Protein AF-A0A920UWP8-F1 (afdb_monomer_lite)

Foldseek 3Di:
DEEQAPCVQVVCCVVDPDHGDDCYYHLAARLVLLVVVVVVVQVVQVVVVHDLAQEEDEDEEQQQSPRSNLSNLVVSLVHYAYEYEYAYDPVRGHDPVSVVSCVVSVYHYHYYPDPCVSVVVPPPDD

Radius of gyration: 16.33 Å; chains: 1; bounding box: 40×37×39 Å

Secondary structure (DSSP, 8-state):
--BSSTTHHHHHHHH-SS----S-BTTB--HHHHHHHHHHHHHHHHTTT--STT-EEEEES-TTT-HHHHHHHHHHTTSSS-EEEEE--GGGPPPHHHHHHHHHTT-EEEEES-HHHHHHTTSS--

Sequence (126 aa):
MRHPQIGSVAEFAKASRVPVINGGDGPNEHPSQALLDLYTIKKELTSKSKEIDGMHIAMVGDLKHGRTVHSLSQLLLLYEDIQFTLISPAELKMPIDIVGKLKDAGHAVFETEDMEAGLSDKTRFI

Structure (mmCIF, N/CA/C/O backbone):
data_AF-A0A920UWP8-F1
#
_entry.id   AF-A0A920UWP8-F1
#
loop_
_atom_site.group_PDB
_atom_site.id
_atom_site.type_symbol
_atom_site.label_atom_id
_atom_site.label_alt_id
_atom_site.label_comp_id
_atom_site.label_asym_id
_atom_site.label_entity_id
_atom_site.label_seq_id
_atom_site.pdbx_PDB_ins_code
_atom_site.Cartn_x
_atom_site.Cartn_y
_atom_site.Cartn_z
_atom_site.occupancy
_atom_site.B_iso_or_equiv
_atom_site.auth_seq_id
_atom_site.auth_comp_id
_atom_site.auth_asym_id
_atom_site.auth_atom_id
_atom_site.pdbx_PDB_model_num
ATOM 1 N N . MET A 1 1 ? 21.455 -7.642 -5.062 1.00 47.97 1 MET A N 1
ATOM 2 C CA . MET A 1 1 ? 21.936 -7.348 -6.432 1.00 47.97 1 MET A CA 1
ATOM 3 C C . MET A 1 1 ? 21.105 -6.210 -6.996 1.00 47.97 1 MET A C 1
ATOM 5 O O . MET A 1 1 ? 19.904 -6.207 -6.760 1.00 47.97 1 MET A O 1
ATOM 9 N N . ARG A 1 2 ? 21.734 -5.247 -7.678 1.00 57.47 2 ARG A N 1
ATOM 10 C CA . ARG A 1 2 ? 21.047 -4.149 -8.367 1.00 57.47 2 ARG A CA 1
ATOM 11 C C . ARG A 1 2 ? 21.523 -4.131 -9.812 1.00 57.47 2 ARG A C 1
ATOM 13 O O . ARG A 1 2 ? 22.731 -4.081 -10.032 1.00 57.47 2 ARG A O 1
ATOM 20 N N . HIS A 1 3 ? 20.610 -4.229 -10.771 1.00 60.31 3 HIS A N 1
ATOM 21 C CA . HIS A 1 3 ? 20.974 -4.323 -12.186 1.00 60.31 3 HIS A CA 1
ATOM 22 C C . HIS A 1 3 ? 19.958 -3.573 -13.062 1.00 60.31 3 HIS A C 1
ATOM 24 O O . HIS A 1 3 ? 18.762 -3.679 -12.819 1.00 60.31 3 HIS A O 1
ATOM 30 N N . PRO A 1 4 ? 20.382 -2.784 -14.063 1.00 54.09 4 PRO A N 1
ATOM 31 C CA . PRO A 1 4 ? 19.465 -1.936 -14.833 1.00 54.09 4 PRO A CA 1
ATOM 32 C C . PRO A 1 4 ? 18.516 -2.716 -15.756 1.00 54.09 4 PRO A C 1
ATOM 34 O O . PRO A 1 4 ? 17.474 -2.193 -16.146 1.00 54.09 4 PRO A O 1
ATOM 37 N N . GLN A 1 5 ? 18.860 -3.951 -16.114 1.00 61.47 5 GLN A N 1
ATOM 38 C CA . GLN A 1 5 ? 18.073 -4.779 -17.025 1.00 61.47 5 GLN A CA 1
ATOM 39 C C . GLN A 1 5 ? 16.961 -5.529 -16.271 1.00 61.47 5 GLN A C 1
ATOM 41 O O . GLN A 1 5 ? 17.204 -6.173 -15.248 1.00 61.47 5 GLN A O 1
ATOM 46 N N . ILE A 1 6 ? 15.739 -5.450 -16.795 1.00 61.16 6 ILE A N 1
ATOM 47 C CA . ILE A 1 6 ? 14.538 -6.072 -16.220 1.00 61.16 6 ILE A CA 1
ATOM 48 C C . ILE A 1 6 ? 14.720 -7.589 -16.130 1.00 61.16 6 ILE A C 1
ATOM 50 O O . ILE A 1 6 ? 15.113 -8.216 -17.111 1.00 61.16 6 ILE A O 1
ATOM 54 N N . GLY A 1 7 ? 14.414 -8.176 -14.971 1.00 63.06 7 GLY A N 1
ATOM 55 C CA . GLY A 1 7 ? 14.444 -9.627 -14.764 1.00 63.06 7 GLY A CA 1
ATOM 56 C C . GLY A 1 7 ? 15.843 -10.205 -14.553 1.00 63.06 7 GLY A C 1
ATOM 57 O O . GLY A 1 7 ? 15.971 -11.407 -14.320 1.00 63.06 7 GLY A O 1
ATOM 58 N N . SER A 1 8 ? 16.885 -9.367 -14.573 1.00 63.25 8 SER A N 1
ATOM 59 C CA . SER A 1 8 ? 18.271 -9.816 -14.398 1.00 63.25 8 SER A CA 1
ATOM 60 C C . SER A 1 8 ? 18.495 -10.425 -13.025 1.00 63.25 8 SER A C 1
ATOM 62 O O . SER A 1 8 ? 19.288 -11.351 -12.883 1.00 63.25 8 SER A O 1
ATOM 64 N N . VAL A 1 9 ? 17.815 -9.911 -11.995 1.00 60.12 9 VAL A N 1
ATOM 65 C CA . VAL A 1 9 ? 17.988 -10.449 -10.645 1.00 60.12 9 VAL A CA 1
ATOM 66 C C . VAL A 1 9 ? 17.273 -11.787 -10.512 1.00 60.12 9 VAL A C 1
ATOM 68 O O . VAL A 1 9 ? 17.818 -12.692 -9.887 1.00 60.12 9 VAL A O 1
ATOM 71 N N . ALA A 1 10 ? 16.111 -11.956 -11.148 1.00 63.25 10 ALA A N 1
ATOM 72 C CA . ALA A 1 10 ? 15.412 -13.238 -11.189 1.00 63.25 10 ALA A CA 1
ATOM 73 C C . ALA A 1 10 ? 16.193 -14.298 -11.987 1.00 63.25 10 ALA A C 1
ATOM 75 O O . ALA A 1 10 ? 16.282 -15.451 -11.567 1.00 63.25 10 ALA A O 1
ATOM 76 N N . GLU A 1 11 ? 16.792 -13.917 -13.115 1.00 69.81 11 GLU A N 1
ATOM 77 C CA . GLU A 1 11 ? 17.657 -14.791 -13.912 1.00 69.81 11 GLU A CA 1
ATOM 78 C C . GLU A 1 11 ? 18.919 -15.189 -13.135 1.00 69.81 11 GLU A C 1
ATOM 80 O O . GLU A 1 11 ? 19.244 -16.373 -13.027 1.00 69.81 11 GLU A O 1
ATOM 85 N N . PHE A 1 12 ? 19.575 -14.219 -12.496 1.00 64.12 12 PHE A N 1
ATOM 86 C CA . PHE A 1 12 ? 20.747 -14.468 -11.665 1.00 64.12 12 PHE A CA 1
ATOM 87 C C . PHE A 1 12 ? 20.416 -15.330 -10.438 1.00 64.12 12 PHE A C 1
ATOM 89 O O . PHE A 1 12 ? 21.189 -16.218 -10.082 1.00 64.12 12 PHE A O 1
ATOM 96 N N . ALA A 1 13 ? 19.248 -15.137 -9.819 1.00 59.31 13 ALA A N 1
ATOM 97 C CA . ALA A 1 13 ? 18.781 -15.960 -8.705 1.00 59.31 13 ALA A CA 1
ATOM 98 C C . ALA A 1 13 ? 18.589 -17.433 -9.099 1.00 59.31 13 ALA A C 1
ATOM 100 O O . ALA A 1 13 ? 18.897 -18.310 -8.297 1.00 59.31 13 ALA A O 1
ATOM 101 N N . LYS A 1 14 ? 18.150 -17.722 -10.333 1.00 73.31 14 LYS A N 1
ATOM 102 C CA . LYS A 1 14 ? 18.005 -19.104 -10.831 1.00 73.31 14 LYS A CA 1
ATOM 103 C C . LYS A 1 14 ? 19.345 -19.819 -11.014 1.00 73.31 14 LYS A C 1
ATOM 105 O O . LYS A 1 14 ? 19.405 -21.036 -10.866 1.00 73.31 14 LYS A O 1
ATOM 110 N N . ALA A 1 15 ? 20.401 -19.081 -11.351 1.00 70.31 15 ALA A N 1
ATOM 111 C CA . ALA A 1 15 ? 21.738 -19.631 -11.576 1.00 70.31 15 ALA A CA 1
ATOM 112 C C . ALA A 1 15 ? 22.645 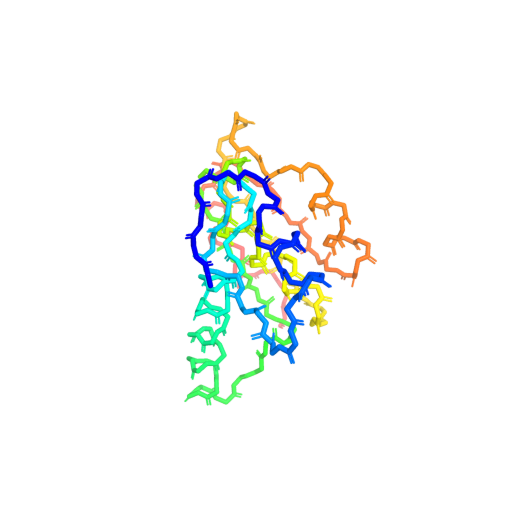-19.576 -10.329 1.00 70.31 15 ALA A C 1
ATOM 114 O O . ALA A 1 15 ? 23.705 -20.207 -10.302 1.00 70.31 15 ALA A O 1
ATOM 115 N N . SER A 1 16 ? 22.254 -18.823 -9.297 1.00 56.03 16 SER A N 1
ATOM 116 C CA . SER A 1 16 ? 23.056 -18.605 -8.095 1.00 56.03 16 SER A CA 1
ATOM 117 C C . SER A 1 16 ? 22.939 -19.762 -7.103 1.00 56.03 16 SER A C 1
ATOM 119 O O . SER A 1 16 ? 21.853 -20.227 -6.771 1.00 56.03 16 SER A O 1
ATOM 121 N N . ARG A 1 17 ? 24.083 -20.186 -6.556 1.00 55.75 17 ARG A N 1
ATOM 122 C CA . ARG A 1 17 ? 24.166 -21.178 -5.467 1.00 55.75 17 ARG A CA 1
ATOM 123 C C . ARG A 1 17 ? 24.000 -20.566 -4.071 1.00 55.75 17 ARG A C 1
ATOM 125 O O . ARG A 1 17 ? 24.005 -21.296 -3.086 1.00 55.75 17 ARG A O 1
ATOM 132 N N . VAL A 1 18 ? 23.894 -19.239 -3.981 1.00 42.16 18 VAL A N 1
ATOM 133 C CA . VAL A 1 18 ? 23.706 -18.485 -2.732 1.00 42.16 18 VAL A CA 1
ATOM 134 C C . VAL A 1 18 ? 22.428 -17.639 -2.802 1.00 42.16 18 VAL A C 1
ATOM 136 O O . VAL A 1 18 ? 22.081 -17.193 -3.901 1.00 42.16 18 VAL A O 1
ATOM 139 N N . PRO A 1 19 ? 21.731 -17.390 -1.673 1.00 39.47 19 PRO A N 1
ATOM 140 C CA . PRO A 1 19 ? 20.519 -16.572 -1.655 1.00 39.47 19 PRO A CA 1
ATOM 141 C C . PRO A 1 19 ? 20.762 -15.185 -2.260 1.00 39.47 19 PRO A C 1
ATOM 143 O O . PRO A 1 19 ? 21.660 -14.456 -1.835 1.00 39.47 19 PRO A O 1
ATOM 146 N N . VAL A 1 20 ? 19.957 -14.816 -3.257 1.00 48.34 20 VAL A N 1
ATOM 147 C CA . VAL A 1 20 ? 20.048 -13.521 -3.941 1.00 48.34 20 VAL A CA 1
ATOM 148 C C . VAL A 1 20 ? 18.920 -12.628 -3.449 1.00 48.34 20 VAL A C 1
ATOM 150 O O . VAL A 1 20 ? 17.751 -12.893 -3.706 1.00 48.34 20 VAL A O 1
ATOM 153 N N . ILE A 1 21 ? 19.274 -11.542 -2.763 1.00 50.09 21 ILE A N 1
ATOM 154 C CA . ILE A 1 21 ? 18.317 -10.501 -2.376 1.00 50.09 21 ILE A CA 1
ATOM 155 C C . ILE A 1 21 ? 18.272 -9.445 -3.483 1.00 50.09 21 ILE A C 1
ATOM 157 O O . ILE A 1 21 ? 19.310 -8.886 -3.869 1.00 50.09 21 ILE A O 1
ATOM 161 N N . ASN A 1 22 ? 17.074 -9.171 -4.000 1.00 55.81 22 ASN A N 1
ATOM 162 C CA . ASN A 1 22 ? 16.853 -8.129 -4.996 1.00 55.81 22 ASN A CA 1
ATOM 163 C C . ASN A 1 22 ? 16.880 -6.738 -4.343 1.00 55.81 22 ASN A C 1
ATOM 165 O O . ASN A 1 22 ? 16.069 -6.438 -3.471 1.00 55.81 22 ASN A O 1
ATOM 169 N N . GLY A 1 23 ? 17.836 -5.907 -4.763 1.00 51.38 23 GLY A N 1
ATOM 170 C CA . GLY A 1 23 ? 17.966 -4.502 -4.358 1.00 51.38 23 GLY A CA 1
ATOM 171 C C . GLY A 1 23 ? 17.456 -3.518 -5.419 1.00 51.38 23 GLY A C 1
ATOM 172 O O . GLY A 1 23 ? 17.781 -2.334 -5.343 1.00 51.38 23 GLY A O 1
ATOM 173 N N . GLY A 1 24 ? 16.730 -4.020 -6.425 1.00 51.72 24 GLY A N 1
ATOM 174 C CA . GLY A 1 24 ? 16.131 -3.310 -7.557 1.00 51.72 24 GLY A CA 1
ATOM 175 C C . GLY A 1 24 ? 16.682 -3.794 -8.906 1.00 51.72 24 GLY A C 1
ATOM 176 O O . GLY A 1 24 ? 17.886 -3.661 -9.159 1.00 51.72 24 GLY A O 1
ATOM 177 N N . ASP A 1 25 ? 15.818 -4.302 -9.794 1.00 53.22 25 ASP A N 1
ATOM 178 C CA . ASP A 1 25 ? 16.167 -4.614 -11.185 1.00 53.22 25 ASP A CA 1
ATOM 179 C C . ASP A 1 25 ? 15.248 -3.970 -12.231 1.00 53.22 25 ASP A C 1
ATOM 181 O O . ASP A 1 25 ? 14.131 -4.399 -12.514 1.00 53.22 25 ASP A O 1
ATOM 185 N N . GLY A 1 26 ? 15.760 -2.909 -12.860 1.00 53.03 26 GLY A N 1
ATOM 186 C CA . GLY A 1 26 ? 15.001 -2.119 -13.828 1.00 53.03 26 GLY A CA 1
ATOM 187 C C . GLY A 1 26 ? 13.737 -1.469 -13.225 1.00 53.03 26 GLY A C 1
ATOM 188 O O . GLY A 1 26 ? 13.700 -1.155 -12.035 1.00 53.03 26 GLY A O 1
ATOM 189 N N . PRO A 1 27 ? 12.696 -1.194 -14.035 1.00 49.88 27 PRO A N 1
ATOM 190 C CA . PRO A 1 27 ? 11.405 -0.689 -13.564 1.00 49.88 27 PRO A CA 1
ATOM 191 C C . PRO A 1 27 ? 10.562 -1.664 -12.726 1.00 49.88 27 PRO A C 1
ATOM 193 O O . PRO A 1 27 ? 9.551 -1.215 -12.188 1.00 49.88 27 PRO A O 1
ATOM 196 N N . ASN A 1 28 ? 10.951 -2.935 -12.589 1.00 51.00 28 ASN A N 1
ATOM 197 C CA . ASN A 1 28 ? 10.193 -3.929 -11.831 1.00 51.00 28 ASN A CA 1
ATOM 198 C C . ASN A 1 28 ? 10.681 -3.995 -10.379 1.00 51.00 28 ASN A C 1
ATOM 200 O O . ASN A 1 28 ? 11.849 -4.256 -10.143 1.00 51.00 28 ASN A O 1
ATOM 204 N N . GLU A 1 29 ? 9.746 -3.737 -9.457 1.00 53.03 29 GLU A N 1
ATOM 205 C CA . GLU A 1 29 ? 9.778 -3.911 -7.994 1.00 53.03 29 GLU A CA 1
ATOM 206 C C . GLU A 1 29 ? 11.010 -3.404 -7.204 1.00 53.03 29 GLU A C 1
ATOM 208 O O . GLU A 1 29 ? 12.173 -3.584 -7.552 1.00 53.03 29 GLU A O 1
ATOM 213 N N . HIS A 1 30 ? 10.754 -2.810 -6.031 1.00 55.69 30 HIS A N 1
ATOM 214 C CA . HIS A 1 30 ? 11.794 -2.491 -5.039 1.00 55.69 30 HIS A CA 1
ATOM 215 C C . HIS A 1 30 ? 11.552 -3.275 -3.737 1.00 55.69 30 HIS A C 1
ATOM 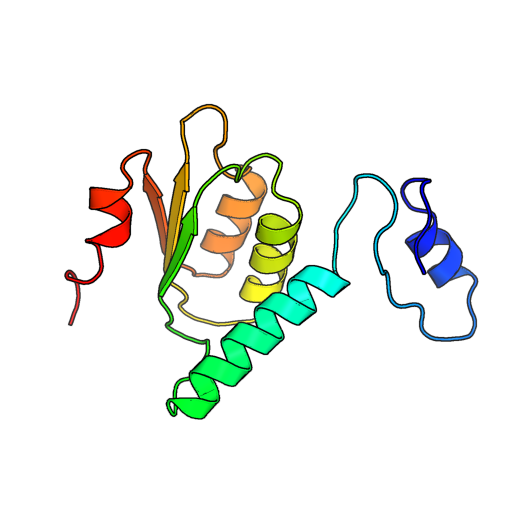217 O O . HIS A 1 30 ? 11.164 -2.679 -2.726 1.00 55.69 30 HIS A O 1
ATOM 223 N N . PRO A 1 31 ? 11.815 -4.600 -3.711 1.00 58.62 31 PRO A N 1
ATOM 224 C CA . PRO A 1 31 ? 11.525 -5.434 -2.545 1.00 58.62 31 PRO A CA 1
ATOM 225 C C . PRO A 1 31 ? 12.268 -4.973 -1.288 1.00 58.62 31 PRO A C 1
ATOM 227 O O . PRO A 1 31 ? 11.702 -4.952 -0.200 1.00 58.62 31 PRO A O 1
ATOM 230 N N . SER A 1 32 ? 13.525 -4.532 -1.422 1.00 60.38 32 SER A N 1
ATOM 231 C CA . SER A 1 32 ? 14.334 -4.093 -0.278 1.00 60.38 32 SER A CA 1
ATOM 232 C C . SER A 1 32 ? 13.841 -2.795 0.367 1.00 60.38 32 SER A C 1
ATOM 234 O O . SER A 1 32 ? 13.996 -2.629 1.573 1.00 60.38 32 SER A O 1
ATOM 236 N N . GLN A 1 33 ? 13.254 -1.879 -0.413 1.00 69.38 33 GLN A N 1
ATOM 237 C CA . GLN A 1 33 ? 12.726 -0.621 0.123 1.00 69.38 33 GLN A CA 1
ATOM 238 C C . GLN A 1 33 ? 11.407 -0.864 0.860 1.00 69.38 33 GLN A C 1
ATOM 240 O O . GLN A 1 33 ? 11.234 -0.374 1.969 1.00 69.38 33 GLN A O 1
ATOM 245 N N . ALA A 1 34 ? 10.534 -1.711 0.308 1.00 66.44 34 ALA A N 1
ATOM 246 C CA . ALA A 1 34 ? 9.296 -2.091 0.982 1.00 66.44 34 ALA A CA 1
ATOM 247 C C . ALA A 1 34 ? 9.551 -2.855 2.293 1.00 66.44 34 ALA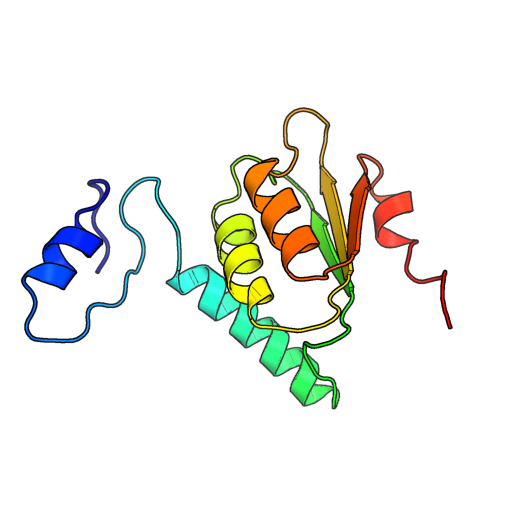 A C 1
ATOM 249 O O . ALA A 1 34 ? 8.836 -2.657 3.271 1.00 66.44 34 ALA A O 1
ATOM 250 N N . LEU A 1 35 ? 10.612 -3.669 2.356 1.00 69.06 35 LEU A N 1
ATOM 251 C CA . LEU A 1 35 ? 11.042 -4.312 3.602 1.00 69.06 35 LEU A CA 1
ATOM 252 C C . LEU A 1 35 ? 11.523 -3.302 4.655 1.00 69.06 35 LEU A C 1
ATOM 254 O O . LEU A 1 35 ? 11.251 -3.495 5.839 1.00 69.06 35 LEU A O 1
ATOM 258 N N . LEU A 1 36 ? 12.217 -2.230 4.253 1.00 75.25 36 LEU A N 1
ATOM 259 C CA . LEU A 1 36 ? 12.619 -1.158 5.171 1.00 75.25 36 LEU A CA 1
ATOM 260 C C . LEU A 1 36 ? 11.406 -0.379 5.694 1.00 75.25 36 LEU A C 1
ATOM 262 O O . LEU A 1 36 ? 11.338 -0.080 6.889 1.00 75.25 36 LEU A O 1
ATOM 266 N N . ASP A 1 37 ? 10.447 -0.079 4.821 1.00 71.19 37 ASP A N 1
ATOM 267 C CA . ASP A 1 37 ? 9.218 0.622 5.192 1.00 71.19 37 ASP A CA 1
ATOM 268 C C . ASP A 1 37 ? 8.401 -0.230 6.179 1.00 71.19 37 ASP A C 1
ATOM 270 O O . ASP A 1 37 ? 8.039 0.243 7.258 1.00 71.19 37 ASP A O 1
ATOM 274 N N . LEU A 1 38 ? 8.225 -1.524 5.884 1.00 72.75 38 LEU A N 1
ATOM 275 C CA . LEU A 1 38 ? 7.560 -2.475 6.776 1.00 72.75 38 LEU A CA 1
ATOM 276 C C . LEU A 1 38 ? 8.293 -2.621 8.115 1.00 72.75 38 LEU A C 1
ATOM 278 O O . LEU A 1 38 ? 7.659 -2.638 9.168 1.00 72.75 38 LEU A O 1
ATOM 282 N N . TYR A 1 39 ? 9.626 -2.697 8.100 1.00 72.75 39 TYR A N 1
ATOM 283 C CA . TYR A 1 39 ? 10.427 -2.747 9.323 1.00 72.75 39 TYR A CA 1
ATOM 284 C C . TYR A 1 39 ? 10.231 -1.493 10.181 1.00 72.75 39 TYR A C 1
ATOM 286 O O . TYR A 1 39 ? 10.108 -1.592 11.401 1.00 72.75 39 TYR A O 1
ATOM 294 N N . THR A 1 40 ? 10.174 -0.321 9.549 1.00 76.69 40 THR A N 1
ATOM 295 C CA . THR A 1 40 ? 9.972 0.957 10.240 1.00 76.69 40 THR A CA 1
ATOM 296 C C . THR A 1 40 ? 8.585 1.012 10.871 1.00 76.69 40 THR A C 1
ATOM 298 O O . THR A 1 40 ? 8.475 1.300 12.061 1.00 76.69 40 THR A O 1
ATOM 301 N N . ILE A 1 41 ? 7.545 0.639 10.117 1.00 74.88 41 ILE A N 1
ATOM 302 C CA . ILE A 1 41 ? 6.168 0.517 10.615 1.00 74.88 41 ILE A CA 1
ATOM 303 C C . ILE A 1 41 ? 6.123 -0.444 11.808 1.00 74.88 41 ILE A C 1
ATOM 305 O O . ILE A 1 41 ? 5.670 -0.067 12.887 1.00 74.88 41 ILE A O 1
ATOM 309 N N . LYS A 1 42 ? 6.675 -1.654 11.660 1.00 71.00 42 LYS A N 1
ATOM 310 C CA . LYS A 1 42 ? 6.707 -2.662 12.725 1.00 71.00 42 LYS A CA 1
ATOM 311 C C . LYS A 1 42 ? 7.397 -2.139 13.982 1.00 71.00 42 LYS A C 1
ATOM 313 O O . LYS A 1 42 ? 6.857 -2.261 15.074 1.00 71.00 42 LYS A O 1
ATOM 318 N N . LYS A 1 43 ? 8.569 -1.518 13.837 1.00 72.31 43 LYS A N 1
ATOM 319 C CA . LYS A 1 43 ? 9.351 -0.983 14.958 1.00 72.31 43 LYS A CA 1
ATOM 320 C C . LYS A 1 43 ? 8.603 0.122 15.712 1.00 72.31 43 LYS A C 1
ATOM 322 O O . LYS A 1 43 ? 8.603 0.120 16.943 1.00 72.31 43 LYS A O 1
ATOM 327 N N . GLU A 1 44 ? 7.963 1.040 14.991 1.00 73.81 44 GLU A N 1
ATOM 328 C CA . GLU A 1 44 ? 7.172 2.133 15.573 1.00 73.81 44 GLU A CA 1
ATOM 329 C C . GLU A 1 44 ? 5.878 1.655 16.246 1.00 73.81 44 GLU A C 1
ATOM 331 O O . GLU A 1 44 ? 5.376 2.304 17.163 1.00 73.81 44 GLU A O 1
ATOM 336 N N . LEU A 1 45 ? 5.322 0.523 15.814 1.00 73.12 45 LEU A N 1
ATOM 337 C CA . LEU A 1 45 ? 4.152 -0.085 16.448 1.00 73.12 45 LEU A CA 1
ATOM 338 C C . LEU A 1 45 ? 4.532 -0.888 17.682 1.00 73.12 45 LEU A C 1
ATOM 340 O O . LEU A 1 45 ? 3.913 -0.717 18.730 1.00 73.12 45 LEU A O 1
ATOM 344 N N . THR A 1 46 ? 5.602 -1.681 17.605 1.00 70.50 46 THR A N 1
ATOM 345 C CA . THR A 1 46 ? 6.125 -2.419 18.758 1.00 70.50 46 THR A CA 1
ATOM 346 C C . THR A 1 46 ? 6.514 -1.464 19.889 1.00 70.50 46 THR A C 1
ATOM 348 O O . THR A 1 46 ? 6.202 -1.737 21.046 1.00 70.50 46 THR A O 1
ATOM 351 N N . SER A 1 47 ? 7.104 -0.298 19.584 1.00 70.94 47 SER A N 1
ATOM 352 C CA . SER A 1 47 ? 7.402 0.726 20.603 1.00 70.94 47 SER A CA 1
ATOM 353 C C . SER A 1 47 ? 6.147 1.293 21.286 1.00 70.94 47 SER A C 1
ATOM 355 O O . SER A 1 47 ? 6.233 1.824 22.392 1.00 70.94 47 SER A O 1
ATOM 357 N N . LYS A 1 48 ? 4.974 1.133 20.662 1.00 72.88 48 LYS A N 1
ATOM 358 C CA . LYS A 1 48 ? 3.654 1.551 21.155 1.00 72.88 48 LYS A CA 1
ATOM 359 C C . LYS A 1 48 ? 2.779 0.374 21.607 1.00 72.88 48 LYS A C 1
ATOM 361 O O . LYS A 1 48 ? 1.596 0.586 21.855 1.00 72.88 48 LYS A O 1
ATOM 366 N N . SER A 1 49 ? 3.341 -0.836 21.731 1.00 79.31 49 SER A N 1
ATOM 367 C CA . SER A 1 49 ? 2.610 -2.077 22.056 1.00 79.31 49 SER A CA 1
ATOM 368 C C . SER A 1 49 ? 1.417 -2.348 21.125 1.00 79.31 49 SER A C 1
ATOM 370 O O . SER A 1 49 ? 0.357 -2.778 21.572 1.00 79.31 49 SER A O 1
ATOM 372 N N . LYS A 1 50 ? 1.581 -2.045 19.833 1.00 75.12 50 LYS A N 1
ATOM 373 C CA . LYS A 1 50 ? 0.605 -2.311 18.771 1.00 75.12 50 LYS A CA 1
ATOM 374 C C . LYS A 1 50 ? 1.153 -3.336 17.781 1.00 75.12 50 LYS A C 1
ATOM 376 O O . LYS A 1 50 ? 2.364 -3.408 17.572 1.00 75.12 50 LYS A O 1
ATOM 381 N N . GLU A 1 51 ? 0.241 -4.066 17.151 1.00 80.31 51 GLU A N 1
ATOM 382 C CA . GLU A 1 51 ? 0.521 -4.991 16.052 1.00 80.31 51 GLU A CA 1
ATOM 383 C C . GLU A 1 51 ? 0.201 -4.344 14.698 1.00 80.31 51 GLU A C 1
ATOM 385 O O . GLU A 1 51 ? -0.348 -3.240 14.636 1.00 80.31 51 GLU A O 1
ATOM 390 N N . ILE A 1 52 ? 0.601 -5.014 13.615 1.00 80.25 52 ILE A N 1
ATOM 391 C CA . ILE A 1 52 ? 0.288 -4.568 12.251 1.00 80.25 52 ILE A CA 1
ATOM 392 C C . ILE A 1 52 ? -1.139 -4.960 11.854 1.00 80.25 52 ILE A C 1
ATOM 394 O O . ILE A 1 52 ? -1.794 -4.201 11.141 1.00 80.25 52 ILE A O 1
ATOM 398 N N . ASP A 1 53 ? -1.619 -6.109 12.329 1.00 85.44 53 ASP A N 1
ATOM 399 C CA . ASP A 1 53 ? -2.983 -6.567 12.072 1.00 85.44 53 ASP A CA 1
ATOM 400 C C . ASP A 1 53 ? -4.007 -5.564 12.619 1.00 85.44 53 ASP A C 1
ATOM 402 O O . ASP A 1 53 ? -3.811 -4.952 13.675 1.00 85.44 53 ASP A O 1
ATOM 406 N N . GLY A 1 54 ? -5.092 -5.359 11.872 1.00 86.00 54 GLY A N 1
ATOM 407 C CA . GLY A 1 54 ? -6.149 -4.413 12.239 1.00 86.00 54 GLY A CA 1
ATOM 408 C C . GLY A 1 54 ? -5.770 -2.931 12.117 1.00 86.00 54 GLY A C 1
ATOM 409 O O . GLY A 1 54 ? -6.522 -2.063 12.566 1.00 86.00 54 GLY A O 1
ATOM 410 N N . MET A 1 55 ? -4.606 -2.592 11.554 1.00 86.06 55 MET A N 1
ATOM 411 C CA . MET A 1 55 ? -4.216 -1.191 11.391 1.00 86.06 55 MET A CA 1
ATOM 412 C C . MET A 1 55 ? -4.972 -0.467 10.286 1.00 86.06 55 MET A C 1
ATOM 414 O O . MET A 1 55 ? -5.367 -1.038 9.275 1.00 86.06 55 MET A O 1
ATOM 418 N N . HIS A 1 56 ? -5.002 0.857 10.425 1.00 86.88 56 HIS A N 1
ATOM 419 C CA . HIS A 1 56 ? -5.353 1.774 9.352 1.00 86.88 56 HIS A CA 1
ATOM 420 C C . HIS A 1 56 ? -4.103 2.383 8.707 1.00 86.88 56 HIS A C 1
ATOM 422 O O . HIS A 1 56 ? -3.288 3.022 9.379 1.00 86.88 56 HIS A O 1
ATOM 428 N N . ILE A 1 57 ? -3.958 2.196 7.395 1.00 88.25 57 ILE A N 1
ATOM 429 C CA . ILE A 1 57 ? -2.844 2.680 6.579 1.00 88.25 57 ILE A CA 1
ATOM 430 C C . ILE A 1 57 ? -3.379 3.639 5.516 1.00 88.25 57 ILE A C 1
ATOM 432 O O . ILE A 1 57 ? -4.130 3.251 4.625 1.00 88.25 57 ILE A O 1
ATOM 436 N N . ALA A 1 58 ? -2.935 4.894 5.569 1.00 90.25 58 ALA A N 1
ATOM 437 C CA . ALA A 1 58 ? -3.195 5.873 4.519 1.00 90.25 58 ALA A CA 1
ATOM 438 C C . ALA A 1 58 ? -1.993 5.968 3.564 1.00 90.25 58 ALA A C 1
ATOM 440 O O . ALA A 1 58 ? -0.875 6.257 3.994 1.00 90.25 58 ALA A O 1
ATOM 441 N N . MET A 1 59 ? -2.224 5.748 2.270 1.00 91.44 59 MET A N 1
ATOM 442 C CA . MET A 1 59 ? -1.235 5.934 1.205 1.00 91.44 59 MET A CA 1
ATOM 443 C C . MET A 1 59 ? -1.629 7.136 0.357 1.00 91.44 59 MET A C 1
ATOM 445 O O . MET A 1 59 ? -2.766 7.228 -0.096 1.00 91.44 59 MET A O 1
ATOM 449 N N . VAL A 1 60 ? -0.691 8.053 0.130 1.00 91.38 60 VAL A N 1
ATOM 450 C CA . VAL A 1 60 ? -0.975 9.351 -0.491 1.00 91.38 60 VAL A CA 1
ATOM 451 C C . VAL A 1 60 ? 0.020 9.644 -1.610 1.00 91.38 60 VAL A C 1
ATOM 453 O O . VAL A 1 60 ? 1.225 9.499 -1.404 1.00 91.38 60 VAL A O 1
ATOM 456 N N . GLY A 1 61 ? -0.463 10.120 -2.761 1.00 90.06 61 GLY A N 1
ATOM 457 C CA . GLY A 1 61 ? 0.376 10.664 -3.836 1.00 90.06 61 GLY A CA 1
ATOM 458 C C . GLY A 1 61 ? 0.265 9.900 -5.156 1.00 90.06 61 GLY A C 1
ATOM 459 O O . GLY A 1 61 ? -0.839 9.591 -5.599 1.00 90.06 61 GLY A O 1
ATOM 460 N N . ASP A 1 62 ? 1.404 9.631 -5.812 1.00 92.56 62 ASP A N 1
ATOM 461 C CA . ASP A 1 62 ? 1.447 8.840 -7.051 1.00 92.56 62 ASP A CA 1
ATOM 462 C C . ASP A 1 62 ? 1.350 7.341 -6.742 1.00 92.56 62 ASP A C 1
ATOM 464 O O . ASP A 1 62 ? 2.357 6.646 -6.576 1.00 92.56 62 ASP A O 1
ATOM 468 N N . LEU A 1 63 ? 0.116 6.845 -6.653 1.00 93.94 63 LEU A N 1
ATOM 469 C CA . LEU A 1 63 ? -0.166 5.434 -6.401 1.00 93.94 63 LEU A CA 1
ATOM 470 C C . LEU A 1 63 ? -0.114 4.599 -7.681 1.00 93.94 63 LEU A C 1
ATOM 472 O O . LEU A 1 63 ? -0.029 3.377 -7.610 1.00 93.94 63 LEU A O 1
ATOM 476 N N . LYS A 1 64 ? -0.116 5.234 -8.854 1.00 92.56 64 LYS A N 1
ATOM 477 C CA . LYS A 1 64 ? -0.061 4.554 -10.148 1.00 92.56 64 LYS A CA 1
ATOM 478 C C . LYS A 1 64 ? 1.340 4.068 -10.487 1.00 92.56 64 LYS A C 1
ATOM 480 O O . LYS A 1 64 ? 1.490 2.954 -10.980 1.00 92.56 64 LYS A O 1
ATOM 485 N N . HIS A 1 65 ? 2.361 4.879 -10.221 1.00 87.69 65 HIS A N 1
ATOM 486 C CA . HIS A 1 65 ? 3.762 4.561 -10.532 1.00 87.69 65 HIS A CA 1
ATOM 487 C C . HIS A 1 65 ? 4.622 4.347 -9.282 1.00 87.69 65 HIS A C 1
ATOM 489 O O . HIS A 1 65 ? 5.815 4.036 -9.391 1.00 87.69 65 HIS A O 1
ATOM 495 N N . GLY A 1 66 ? 4.043 4.514 -8.092 1.00 83.88 66 GLY A N 1
ATOM 496 C CA . GLY A 1 66 ? 4.718 4.349 -6.814 1.00 83.88 66 GLY A CA 1
ATOM 497 C C . GLY A 1 66 ? 5.136 2.901 -6.547 1.00 83.88 66 GLY A C 1
ATOM 498 O O . GLY A 1 66 ? 4.481 2.155 -5.829 1.00 83.88 66 GLY A O 1
ATOM 499 N N . ARG A 1 67 ? 6.295 2.500 -7.071 1.00 81.31 67 ARG A N 1
ATOM 500 C CA . ARG A 1 67 ? 6.830 1.135 -6.898 1.00 81.31 67 ARG A CA 1
ATOM 501 C C . ARG A 1 67 ? 6.960 0.712 -5.434 1.00 81.31 67 ARG A C 1
ATOM 503 O O . ARG A 1 67 ? 6.792 -0.460 -5.123 1.00 81.31 67 ARG A O 1
ATOM 510 N N . THR A 1 68 ? 7.259 1.650 -4.538 1.00 79.56 68 THR A N 1
ATOM 511 C CA . THR A 1 68 ? 7.347 1.379 -3.098 1.00 79.56 68 THR A CA 1
ATOM 512 C C . THR A 1 68 ? 5.978 1.082 -2.498 1.00 79.56 68 THR A C 1
ATOM 514 O O . THR A 1 68 ? 5.852 0.089 -1.793 1.00 79.56 68 THR A O 1
ATOM 517 N N . VAL A 1 69 ? 4.940 1.861 -2.831 1.00 84.94 69 VAL A N 1
ATOM 518 C CA . VAL A 1 69 ? 3.573 1.598 -2.348 1.00 84.94 69 VAL A CA 1
ATOM 519 C C . VAL A 1 69 ? 3.012 0.301 -2.919 1.00 84.94 69 VAL A C 1
ATOM 521 O O . VAL A 1 69 ? 2.306 -0.410 -2.211 1.00 84.94 69 VAL A O 1
ATOM 524 N N . HIS A 1 70 ? 3.389 -0.078 -4.145 1.00 89.25 70 HIS A N 1
ATOM 525 C CA . HIS A 1 70 ? 3.024 -1.377 -4.720 1.00 89.25 70 HIS A CA 1
ATOM 526 C C . HIS A 1 70 ? 3.666 -2.524 -3.952 1.00 89.25 70 HIS A C 1
ATOM 528 O O . HIS A 1 70 ? 2.967 -3.419 -3.485 1.00 89.25 70 HIS A O 1
ATOM 534 N N . SER A 1 71 ? 4.989 -2.482 -3.780 1.00 81.56 71 SER A N 1
ATOM 535 C CA . SER A 1 71 ? 5.721 -3.526 -3.061 1.00 81.56 71 SER A CA 1
ATOM 536 C C . SER A 1 71 ? 5.306 -3.604 -1.586 1.00 81.56 71 SER A C 1
ATOM 538 O O . SER A 1 71 ? 5.176 -4.702 -1.053 1.00 81.56 71 SER A O 1
ATOM 540 N N . LEU A 1 72 ? 5.024 -2.469 -0.937 1.00 85.06 72 LEU A N 1
ATOM 541 C CA . LEU A 1 72 ? 4.466 -2.440 0.415 1.00 85.06 72 LEU A CA 1
ATOM 542 C C . LEU A 1 72 ? 3.064 -3.061 0.452 1.00 85.06 72 LEU A C 1
ATOM 544 O O . LEU A 1 72 ? 2.800 -3.880 1.321 1.00 85.06 72 LEU A O 1
ATOM 548 N N . SER A 1 73 ? 2.193 -2.744 -0.511 1.00 88.19 73 SER A N 1
ATOM 549 C CA . SER A 1 73 ? 0.851 -3.340 -0.595 1.00 88.19 73 SER A CA 1
ATOM 550 C C . SER A 1 73 ? 0.913 -4.861 -0.736 1.00 88.19 73 SER A C 1
ATOM 552 O O . SER A 1 73 ? 0.148 -5.549 -0.076 1.00 88.19 73 SER A O 1
ATOM 554 N N . GLN A 1 74 ? 1.855 -5.399 -1.525 1.00 88.06 74 GLN A N 1
ATOM 555 C CA . GLN A 1 74 ? 2.057 -6.853 -1.633 1.00 88.06 74 GLN A CA 1
ATOM 556 C C . GLN A 1 74 ? 2.520 -7.479 -0.311 1.00 88.06 74 GLN A C 1
ATOM 558 O O . GLN A 1 74 ? 2.072 -8.566 0.038 1.00 88.06 74 GLN A O 1
ATOM 563 N N . LEU A 1 75 ? 3.407 -6.811 0.434 1.00 85.81 75 LEU A N 1
ATOM 564 C CA . LEU A 1 75 ? 3.846 -7.295 1.747 1.00 85.81 75 LEU A CA 1
ATOM 565 C C . LEU A 1 75 ? 2.718 -7.264 2.780 1.00 85.81 75 LEU A C 1
ATOM 567 O O . LEU A 1 75 ? 2.650 -8.145 3.631 1.00 85.81 75 LEU A O 1
ATOM 571 N N . LEU A 1 76 ? 1.844 -6.260 2.708 1.00 86.62 76 LEU A N 1
ATOM 572 C CA . LEU A 1 76 ? 0.741 -6.102 3.651 1.00 86.62 76 LEU A CA 1
ATOM 573 C C . LEU A 1 76 ? -0.361 -7.159 3.476 1.00 86.62 76 LEU A C 1
ATOM 575 O O . LEU A 1 76 ? -1.098 -7.388 4.423 1.00 86.62 76 LEU A O 1
ATOM 579 N N . LEU A 1 77 ? -0.393 -7.879 2.344 1.00 89.25 77 LEU A N 1
ATOM 580 C CA . LEU A 1 77 ? -1.252 -9.060 2.149 1.00 89.25 77 LEU A CA 1
ATOM 581 C C . LEU A 1 77 ? -0.937 -10.217 3.114 1.00 89.25 77 LEU A C 1
ATOM 583 O O . LEU A 1 77 ? -1.692 -11.179 3.182 1.00 89.25 77 LEU A O 1
ATOM 587 N N . LEU A 1 78 ? 0.209 -10.175 3.802 1.00 88.25 78 LEU A N 1
ATOM 588 C CA . LEU A 1 78 ? 0.615 -11.189 4.782 1.00 88.25 78 LEU A CA 1
ATOM 589 C C . LEU A 1 78 ? 0.013 -10.964 6.179 1.00 88.25 78 LEU A C 1
ATOM 591 O O . LEU A 1 78 ? 0.349 -11.706 7.099 1.00 88.25 78 LEU A O 1
ATOM 595 N N . TYR A 1 79 ? -0.803 -9.926 6.339 1.00 89.25 79 TYR A N 1
ATOM 596 C CA . TYR A 1 79 ? -1.411 -9.500 7.596 1.00 89.25 79 TYR A CA 1
ATOM 597 C C . TYR A 1 79 ? -2.933 -9.569 7.489 1.00 89.25 79 TYR A C 1
ATOM 599 O O . TYR A 1 79 ? -3.472 -9.799 6.409 1.00 89.25 79 TYR A O 1
ATOM 607 N N . GLU A 1 80 ? -3.632 -9.356 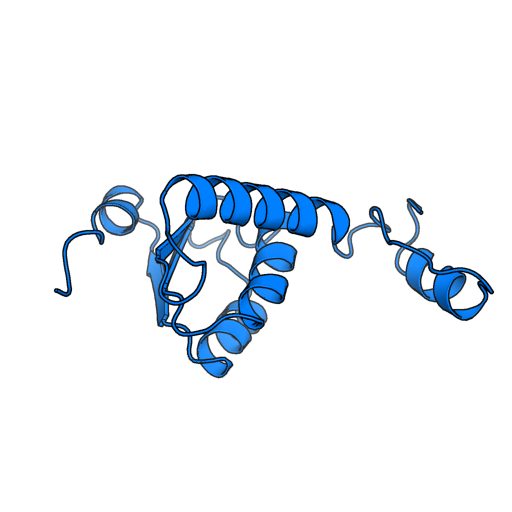8.598 1.00 91.25 80 GLU A N 1
ATOM 608 C CA . GLU A 1 80 ? -5.085 -9.514 8.685 1.00 91.25 80 GLU A CA 1
ATOM 609 C C . GLU A 1 80 ? -5.790 -8.190 9.021 1.00 91.25 80 GLU A C 1
ATOM 611 O O . GLU A 1 80 ? -5.240 -7.308 9.685 1.00 91.25 80 GLU A O 1
ATOM 616 N N . ASP A 1 81 ? -7.019 -8.033 8.520 1.00 93.00 81 ASP A N 1
ATOM 617 C CA . ASP A 1 81 ? -7.956 -6.950 8.865 1.00 93.00 81 ASP A CA 1
ATOM 618 C C . ASP A 1 81 ? -7.427 -5.508 8.723 1.00 93.00 81 ASP A C 1
ATOM 620 O O . ASP A 1 81 ? -7.916 -4.572 9.358 1.00 93.00 81 ASP A O 1
ATOM 624 N N . ILE A 1 82 ? -6.442 -5.289 7.851 1.00 92.69 82 ILE A N 1
ATOM 625 C CA . ILE A 1 82 ? -5.935 -3.945 7.557 1.00 92.69 82 ILE A CA 1
ATOM 626 C C . ILE A 1 82 ? -6.984 -3.112 6.807 1.00 92.69 82 ILE A C 1
ATOM 628 O O . ILE A 1 82 ? -7.645 -3.571 5.873 1.00 92.69 82 ILE A O 1
ATOM 632 N N . GLN A 1 83 ? -7.083 -1.842 7.189 1.00 92.69 83 GLN A N 1
ATOM 633 C CA . GLN A 1 83 ? -7.835 -0.811 6.490 1.00 92.69 83 GLN A CA 1
ATOM 634 C C . GLN A 1 83 ? -6.878 0.062 5.673 1.00 92.69 83 GLN A C 1
ATOM 636 O O . GLN A 1 83 ? -5.902 0.593 6.201 1.00 92.69 83 GLN A O 1
ATOM 641 N N . PHE A 1 84 ? -7.168 0.255 4.392 1.00 93.62 84 PHE A N 1
ATOM 642 C CA . PHE A 1 84 ? -6.394 1.091 3.481 1.00 93.62 84 PHE A CA 1
ATOM 643 C C . PHE A 1 84 ? -7.198 2.318 3.066 1.00 93.62 84 PHE A C 1
ATOM 645 O O . PHE A 1 84 ? -8.295 2.180 2.528 1.00 93.62 84 PHE A O 1
ATOM 652 N N . THR A 1 85 ? -6.612 3.504 3.217 1.00 94.25 85 THR A N 1
ATOM 653 C CA . THR A 1 85 ? -7.109 4.733 2.588 1.00 94.25 85 THR A CA 1
ATOM 654 C C . THR A 1 85 ? -6.130 5.187 1.514 1.00 94.25 85 THR A C 1
ATOM 656 O O . THR A 1 85 ? -5.005 5.586 1.805 1.00 94.25 85 THR A O 1
ATOM 659 N N . LEU A 1 86 ? -6.552 5.113 0.257 1.00 95.25 86 LEU A N 1
ATOM 660 C CA . LEU A 1 86 ? -5.758 5.451 -0.918 1.00 95.25 86 LEU A CA 1
ATOM 661 C C . LEU A 1 86 ? -6.161 6.846 -1.403 1.00 95.25 86 LEU A C 1
ATOM 663 O O . LEU A 1 86 ? -7.270 7.041 -1.900 1.00 95.25 86 LEU A O 1
ATOM 667 N N . ILE A 1 87 ? -5.267 7.818 -1.228 1.00 95.06 87 ILE A N 1
ATOM 668 C CA . ILE A 1 87 ? -5.503 9.232 -1.527 1.00 95.06 87 ILE A CA 1
ATOM 669 C C . ILE A 1 87 ? -4.661 9.641 -2.735 1.00 95.06 87 ILE A C 1
ATOM 671 O O . ILE A 1 87 ? -3.438 9.779 -2.645 1.00 95.06 87 ILE A O 1
ATOM 675 N N . SER A 1 88 ? -5.304 9.862 -3.877 1.00 94.62 88 SER A N 1
ATOM 676 C CA . SER A 1 88 ? -4.606 10.240 -5.111 1.00 94.62 88 SER A CA 1
ATOM 677 C C . SER A 1 88 ? -5.543 10.924 -6.102 1.00 94.62 88 SER A C 1
ATOM 679 O O . SER A 1 88 ? -6.703 10.522 -6.175 1.00 94.62 88 SER A O 1
ATOM 681 N N . PRO A 1 89 ? -5.053 11.857 -6.938 1.00 93.75 89 PRO A N 1
ATOM 682 C CA . PRO A 1 89 ? -5.803 12.340 -8.097 1.00 93.75 89 PRO A CA 1
ATOM 683 C C . PRO A 1 89 ? -6.237 11.190 -9.015 1.00 93.75 89 PRO A C 1
ATOM 685 O O . PRO A 1 89 ? -5.532 10.182 -9.112 1.00 93.75 89 PRO A O 1
ATOM 688 N N . ALA A 1 90 ? -7.337 11.362 -9.756 1.00 92.50 90 ALA A N 1
ATOM 689 C CA . ALA A 1 90 ? -7.860 10.355 -10.688 1.00 92.50 90 ALA A CA 1
ATOM 690 C C . ALA A 1 90 ? -6.805 9.733 -11.624 1.00 92.50 90 ALA A C 1
ATOM 692 O O . ALA A 1 90 ? -6.840 8.534 -11.905 1.00 92.50 90 ALA A O 1
ATOM 693 N N . GLU A 1 91 ? -5.847 10.535 -12.084 1.00 94.00 91 GLU A N 1
ATOM 694 C CA . GLU A 1 91 ? -4.796 10.130 -13.024 1.00 94.00 91 GLU A CA 1
ATOM 695 C C . GLU A 1 91 ? -3.719 9.228 -12.399 1.00 94.00 91 GLU A C 1
ATOM 697 O O . GLU A 1 91 ? -3.028 8.501 -13.120 1.00 94.00 91 GLU A O 1
ATOM 702 N N . LEU A 1 92 ? -3.593 9.266 -11.069 1.00 94.75 92 LEU A N 1
ATOM 703 C CA . LEU A 1 92 ? -2.533 8.634 -10.283 1.00 94.75 92 LEU A CA 1
ATOM 704 C C . LEU A 1 92 ? -3.058 7.556 -9.322 1.00 94.75 92 LEU A C 1
ATOM 706 O O . LEU A 1 92 ? -2.367 7.195 -8.368 1.00 94.75 92 LEU A O 1
ATOM 710 N N . LYS A 1 93 ? -4.263 7.035 -9.576 1.00 96.44 93 LYS A N 1
ATOM 711 C CA . LYS A 1 93 ? -4.882 5.971 -8.776 1.00 96.44 93 LYS A CA 1
ATOM 712 C C . LYS A 1 93 ? -4.057 4.689 -8.748 1.00 96.44 93 LYS A C 1
ATOM 714 O O . LYS A 1 93 ? -3.361 4.349 -9.708 1.00 96.44 93 LYS A O 1
ATOM 719 N N . MET A 1 94 ? -4.191 3.960 -7.640 1.00 95.81 94 MET A N 1
ATOM 720 C CA . MET A 1 94 ? -3.602 2.634 -7.478 1.00 95.81 94 MET A CA 1
ATOM 721 C C . MET A 1 94 ? -4.105 1.701 -8.597 1.00 95.81 94 MET A C 1
ATOM 723 O O . MET A 1 94 ? -5.297 1.723 -8.917 1.00 95.81 94 MET A O 1
ATOM 727 N N . PRO A 1 95 ? -3.234 0.874 -9.199 1.00 96.06 95 PRO A N 1
ATOM 728 C CA . PRO A 1 95 ? -3.649 -0.126 -10.172 1.00 96.06 95 PRO A CA 1
ATOM 729 C C . PRO A 1 95 ? -4.751 -1.048 -9.633 1.00 96.06 95 PRO A C 1
ATOM 731 O O . PRO A 1 95 ? -4.701 -1.509 -8.489 1.00 96.06 95 PRO A O 1
ATOM 734 N N . ILE A 1 96 ? -5.749 -1.327 -10.476 1.00 95.06 96 ILE A N 1
ATOM 735 C CA . ILE A 1 96 ? -6.951 -2.078 -10.086 1.00 95.06 96 ILE A CA 1
ATOM 736 C C . ILE A 1 96 ? -6.642 -3.512 -9.640 1.00 95.06 96 ILE A C 1
ATOM 738 O O . ILE A 1 96 ? -7.349 -4.061 -8.803 1.00 95.06 96 ILE A O 1
ATOM 742 N N . ASP A 1 97 ? -5.571 -4.109 -10.160 1.00 94.38 97 ASP A N 1
ATOM 743 C CA . ASP A 1 97 ? -5.102 -5.438 -9.776 1.00 94.38 97 ASP A CA 1
ATOM 744 C C . ASP A 1 97 ? -4.556 -5.460 -8.343 1.00 94.38 97 ASP A C 1
ATOM 746 O O . ASP A 1 97 ? -4.804 -6.413 -7.606 1.00 94.38 97 ASP A O 1
ATOM 750 N N . ILE A 1 98 ? -3.866 -4.398 -7.916 1.00 93.69 98 ILE A N 1
ATOM 751 C CA . ILE A 1 98 ? -3.378 -4.265 -6.539 1.00 93.69 98 ILE A CA 1
ATOM 752 C C . ILE A 1 98 ? -4.558 -4.048 -5.593 1.00 93.69 98 ILE A C 1
ATOM 754 O O . ILE A 1 98 ? -4.653 -4.731 -4.576 1.00 93.69 98 ILE A O 1
ATOM 758 N N . VAL A 1 99 ? -5.487 -3.156 -5.950 1.00 96.50 99 VAL A N 1
ATOM 759 C CA . VAL A 1 99 ? -6.710 -2.923 -5.162 1.00 96.50 99 VAL A CA 1
ATOM 760 C C . VAL A 1 99 ? -7.539 -4.205 -5.037 1.00 96.50 99 VAL A C 1
ATOM 762 O O . VAL A 1 99 ? -8.035 -4.505 -3.953 1.00 96.50 99 VAL A O 1
ATOM 765 N N . GLY A 1 100 ? -7.659 -4.975 -6.122 1.00 96.69 100 GLY A N 1
ATOM 766 C CA . GLY A 1 100 ? -8.326 -6.277 -6.132 1.00 96.69 100 GLY A CA 1
ATOM 767 C C . GLY A 1 100 ? -7.683 -7.251 -5.152 1.00 96.69 100 GLY A C 1
ATOM 768 O O . GLY A 1 100 ? -8.363 -7.734 -4.257 1.00 96.69 100 GLY A O 1
ATOM 769 N N . LYS A 1 101 ? -6.359 -7.442 -5.232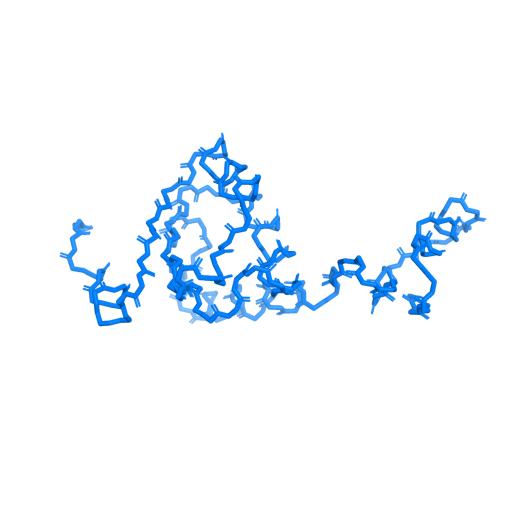 1.00 95.94 101 LYS A N 1
ATOM 770 C CA . LYS A 1 101 ? -5.617 -8.320 -4.310 1.00 95.94 101 LYS A CA 1
ATOM 771 C C . LYS A 1 101 ? -5.805 -7.947 -2.841 1.00 95.94 101 LYS A C 1
ATOM 773 O O . LYS A 1 101 ? -5.962 -8.838 -2.016 1.00 95.94 101 LYS A O 1
ATOM 778 N N . LEU A 1 102 ? -5.791 -6.651 -2.518 1.00 95.44 102 LEU A N 1
ATOM 779 C CA . LEU A 1 102 ? -6.017 -6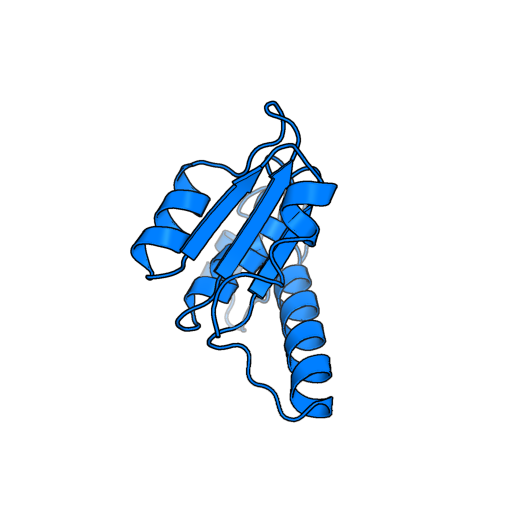.184 -1.147 1.00 95.44 102 LEU A CA 1
ATOM 780 C C . LEU A 1 102 ? -7.412 -6.590 -0.651 1.00 95.44 102 LEU A C 1
ATOM 782 O O . LEU A 1 102 ? -7.541 -7.147 0.434 1.00 95.44 102 LEU A O 1
ATOM 786 N N . LYS A 1 103 ? -8.449 -6.364 -1.465 1.00 95.69 103 LYS A N 1
ATOM 787 C CA . LYS A 1 103 ? -9.830 -6.741 -1.124 1.00 95.69 103 LYS A CA 1
ATOM 788 C C . LYS A 1 103 ? -10.012 -8.258 -1.043 1.00 95.69 103 LYS A C 1
ATOM 790 O O . LYS A 1 103 ? -10.666 -8.736 -0.122 1.00 95.69 103 LYS A O 1
ATOM 795 N N . ASP A 1 104 ? -9.411 -9.008 -1.964 1.00 96.50 104 ASP A N 1
ATOM 796 C CA . ASP A 1 104 ? -9.468 -10.475 -1.999 1.00 96.50 104 ASP A CA 1
ATOM 797 C C . ASP A 1 104 ? -8.788 -11.110 -0.774 1.00 96.50 104 ASP A C 1
ATOM 799 O O . ASP A 1 104 ? -9.205 -12.174 -0.321 1.00 96.50 104 ASP A O 1
ATOM 803 N N . ALA A 1 105 ? -7.778 -10.442 -0.205 1.00 93.81 105 ALA A N 1
ATOM 804 C CA . ALA A 1 105 ? -7.138 -10.827 1.053 1.00 93.81 105 ALA A CA 1
ATOM 805 C C . ALA A 1 105 ? -7.952 -10.450 2.309 1.00 93.81 105 ALA A C 1
ATOM 807 O O . ALA A 1 105 ? -7.509 -10.711 3.422 1.00 93.81 105 ALA A O 1
ATOM 808 N N . GLY A 1 106 ? -9.144 -9.861 2.154 1.00 93.69 106 GLY A N 1
ATOM 809 C CA . GLY A 1 106 ? -10.034 -9.500 3.262 1.00 93.69 106 GLY A CA 1
ATOM 810 C C . GLY A 1 106 ? -9.828 -8.089 3.817 1.00 93.69 106 GLY A C 1
ATOM 811 O O . GLY A 1 106 ? -10.477 -7.720 4.792 1.00 93.69 106 GLY A O 1
ATOM 812 N N . HIS A 1 107 ? -8.973 -7.271 3.201 1.00 95.44 107 HIS A N 1
ATOM 813 C CA . HIS A 1 107 ? -8.735 -5.902 3.655 1.00 95.44 107 HIS A CA 1
ATOM 814 C C . HIS A 1 107 ? -9.837 -4.933 3.221 1.00 95.44 107 HIS A C 1
ATOM 816 O O . HIS A 1 107 ? -10.371 -5.006 2.108 1.00 95.44 107 HIS A O 1
ATOM 822 N N . ALA A 1 108 ? -10.122 -3.945 4.069 1.00 95.12 108 ALA A N 1
ATOM 823 C CA . ALA A 1 108 ? -10.980 -2.828 3.695 1.00 95.12 108 ALA A CA 1
ATOM 824 C C . ALA A 1 108 ? -10.169 -1.809 2.887 1.00 95.12 108 ALA A C 1
ATOM 826 O O . ALA A 1 108 ? -9.087 -1.407 3.304 1.00 95.12 108 ALA A O 1
ATOM 827 N N . VAL A 1 109 ? -10.688 -1.362 1.742 1.00 95.88 109 VAL A N 1
ATOM 828 C CA . VAL A 1 109 ? -10.007 -0.373 0.892 1.00 95.88 109 VAL A CA 1
ATOM 829 C C . VAL A 1 109 ? -10.963 0.757 0.536 1.00 95.88 109 VAL A C 1
ATOM 831 O O . VAL A 1 109 ? -11.996 0.527 -0.097 1.00 95.88 109 VAL A O 1
ATOM 834 N N . PHE A 1 110 ? -10.584 1.973 0.915 1.00 94.69 110 PHE A N 1
ATOM 835 C CA . PHE A 1 110 ? -11.256 3.223 0.593 1.00 94.69 110 PHE A CA 1
ATOM 836 C C . PHE A 1 110 ? -10.375 4.065 -0.336 1.00 94.69 110 PHE A C 1
ATOM 838 O O . PHE A 1 110 ? -9.183 4.235 -0.089 1.00 94.69 110 PHE A O 1
ATOM 845 N N . GLU A 1 111 ? -10.954 4.594 -1.411 1.00 94.81 111 GLU A N 1
ATOM 846 C CA . GLU A 1 111 ? -10.255 5.415 -2.404 1.00 94.81 111 GLU A CA 1
ATOM 847 C C . GLU A 1 111 ? -10.873 6.813 -2.439 1.00 94.81 111 GLU A C 1
ATOM 849 O O . GLU A 1 111 ? -12.092 6.953 -2.543 1.00 94.81 111 GLU A O 1
ATOM 854 N N . THR A 1 112 ? -10.042 7.853 -2.380 1.00 93.94 112 THR A N 1
ATOM 855 C CA . THR A 1 112 ? -10.490 9.250 -2.414 1.00 93.94 112 THR A CA 1
ATOM 856 C C . THR A 1 112 ? -9.480 10.144 -3.132 1.00 93.94 112 THR A C 1
ATOM 858 O O . THR A 1 112 ? -8.284 9.864 -3.168 1.00 93.94 112 THR A O 1
ATOM 861 N N . GLU A 1 113 ? -9.959 11.239 -3.713 1.00 93.38 113 GLU A N 1
ATOM 862 C CA . GLU A 1 113 ? -9.106 12.314 -4.248 1.00 93.38 113 GLU A CA 1
ATOM 863 C C . GLU A 1 113 ? -8.926 13.444 -3.219 1.00 93.38 113 GLU A C 1
ATOM 865 O O . GLU A 1 113 ? -8.036 14.282 -3.347 1.00 93.38 113 GLU A O 1
ATOM 870 N N . ASP A 1 114 ? -9.759 13.442 -2.175 1.00 89.56 114 ASP A N 1
ATOM 871 C CA . ASP A 1 114 ? -9.783 14.436 -1.112 1.00 89.56 114 ASP A CA 1
ATOM 872 C C . ASP A 1 114 ? -8.900 13.988 0.061 1.00 89.56 114 ASP A C 1
ATOM 874 O O . ASP A 1 114 ? -9.146 12.969 0.718 1.00 89.56 114 ASP A O 1
ATOM 878 N N . MET A 1 115 ? -7.861 14.782 0.314 1.00 82.81 115 MET A N 1
ATOM 879 C CA . MET A 1 115 ? -6.899 14.564 1.387 1.00 82.81 115 MET A CA 1
ATOM 880 C C . MET A 1 115 ? -7.499 14.769 2.779 1.00 82.81 115 MET A C 1
ATOM 882 O O . MET A 1 115 ? -7.153 14.035 3.702 1.00 82.81 115 MET A O 1
ATOM 886 N N . GLU A 1 116 ? -8.392 15.740 2.948 1.00 81.19 116 GLU A N 1
ATOM 887 C CA . GLU A 1 116 ? -9.019 16.025 4.235 1.00 81.19 116 GLU A CA 1
ATOM 888 C C . GLU A 1 116 ? -10.024 14.926 4.582 1.00 81.19 116 GLU A C 1
ATOM 890 O O . GLU A 1 116 ? -9.972 14.372 5.682 1.00 81.19 116 GLU A O 1
ATOM 895 N N . ALA A 1 117 ? -10.847 14.503 3.620 1.00 79.31 117 ALA A N 1
ATOM 896 C CA . ALA A 1 117 ? -11.739 13.358 3.789 1.00 79.31 117 ALA A CA 1
ATOM 897 C C . ALA A 1 117 ? -10.958 12.065 4.089 1.00 79.31 117 ALA A C 1
ATOM 899 O O . ALA A 1 117 ? -11.309 11.326 5.005 1.00 79.31 117 ALA A O 1
ATOM 900 N N . GLY A 1 118 ? -9.858 11.811 3.370 1.00 77.06 118 GLY A N 1
ATOM 901 C CA . GLY A 1 118 ? -9.068 10.592 3.553 1.00 77.06 118 GLY A CA 1
ATOM 902 C C . GLY A 1 118 ? -8.290 10.527 4.873 1.00 77.06 118 GLY A C 1
ATOM 903 O O . GLY A 1 118 ? -8.068 9.439 5.397 1.00 77.06 118 GLY A O 1
ATOM 904 N N . LEU A 1 119 ? -7.884 11.669 5.437 1.00 73.44 119 LEU A N 1
ATOM 905 C CA . LEU A 1 119 ? -7.160 11.724 6.716 1.00 73.44 119 LEU A CA 1
ATOM 906 C C . LEU A 1 119 ? -8.080 11.884 7.937 1.00 73.44 119 LEU A C 1
ATOM 908 O O . LEU A 1 119 ? -7.674 11.543 9.052 1.00 73.44 119 LEU A O 1
ATOM 912 N N . SER A 1 120 ? -9.290 12.418 7.743 1.00 68.50 120 SER A N 1
ATOM 913 C CA . SER A 1 120 ? -10.304 12.599 8.795 1.00 68.50 120 SER A CA 1
ATOM 914 C C . SER A 1 120 ? -11.123 11.341 9.084 1.00 68.50 120 SER A C 1
ATOM 916 O O . SER A 1 120 ? -11.777 11.273 10.132 1.00 68.50 120 SER A O 1
ATOM 918 N N . ASP A 1 121 ? -11.000 10.305 8.248 1.00 57.22 121 ASP A N 1
ATOM 919 C CA . ASP A 1 121 ? -11.587 8.974 8.451 1.00 57.22 121 ASP A CA 1
ATOM 920 C C . ASP A 1 121 ? -10.915 8.182 9.599 1.00 57.22 121 ASP A C 1
ATOM 922 O O . ASP A 1 121 ? -10.759 6.970 9.561 1.00 57.22 121 ASP A O 1
ATOM 926 N N . LYS A 1 122 ? -10.495 8.893 10.653 1.00 48.28 122 LYS A N 1
ATOM 927 C CA . LYS A 1 122 ? -10.097 8.367 11.966 1.00 48.28 122 LYS A CA 1
ATOM 928 C C . LYS A 1 122 ? -11.277 8.236 12.936 1.00 48.28 122 LYS A C 1
ATOM 930 O O . LYS A 1 122 ? -11.062 7.918 14.101 1.00 48.28 122 LYS A O 1
ATOM 935 N N . THR A 1 123 ? -12.499 8.560 12.503 1.00 40.28 123 THR A N 1
ATOM 936 C CA . THR A 1 123 ? -13.608 8.859 13.432 1.00 40.28 123 THR A CA 1
ATOM 937 C C . THR A 1 123 ? -14.818 7.939 13.288 1.00 40.28 123 THR A C 1
ATOM 939 O O . THR A 1 123 ? -15.726 7.985 14.118 1.00 40.28 123 THR A O 1
ATOM 942 N N . ARG A 1 124 ? -14.873 7.071 12.275 1.00 36.38 124 ARG A N 1
ATOM 943 C CA . ARG A 1 124 ? -15.939 6.076 12.190 1.00 36.38 124 ARG A CA 1
ATOM 944 C C . ARG A 1 124 ? -15.400 4.712 12.593 1.00 36.38 124 ARG A C 1
ATOM 946 O O . ARG A 1 124 ? -14.487 4.199 11.970 1.00 36.38 124 ARG A O 1
ATOM 953 N N . PHE A 1 125 ? -16.068 4.160 13.603 1.00 38.47 125 PHE A N 1
ATOM 954 C CA . PHE A 1 125 ? -16.018 2.781 14.089 1.00 38.47 125 PHE A CA 1
ATOM 955 C C . PHE A 1 125 ? -15.087 2.530 15.294 1.00 38.47 125 PHE A C 1
ATOM 957 O O . PHE A 1 125 ? -13.946 2.124 15.137 1.00 38.47 125 PHE A O 1
ATOM 964 N N . ILE A 1 126 ? -15.697 2.763 16.475 1.00 34.75 126 ILE A N 1
ATOM 965 C CA . ILE A 1 126 ? -15.584 2.051 17.774 1.00 34.75 126 ILE A CA 1
ATOM 966 C C . ILE A 1 126 ? -14.200 1.763 18.366 1.00 34.75 126 ILE A C 1
ATOM 968 O O . ILE A 1 126 ? -13.492 0.874 17.861 1.00 34.75 126 ILE A O 1
#

pLDDT: mean 76.74, std 17.18, range [34.75, 96.69]